Protein AF-A0A820I912-F1 (afdb_monomer_lite)

Organism: NCBI:txid433720

InterPro domains:
  IPR036621 Anticodon-binding domain superfamily [G3DSA:3.40.50.800] (1-78)
  IPR052600 Nuclear receptor coactivator/corepressor [PTHR23295] (1-76)

pLDDT: mean 80.7, std 9.15, range [46.72, 92.06]

Radius of gyration: 11.83 Å; chains: 1; bounding box: 27×31×27 Å

Sequence (78 aa):
DCHIILVNFRQREYAEKIESRLASHGIVSSIILLREDLSLTKAIDNAARLQCLYGIIAMPMHEERRTASFHILYGQTE

Secondary structure (DSSP, 8-state):
-EEEEESSGGGHHHHHHHHHHHHTTT--EEEEEPPTTS-HHHHHHHHHHTT-SEEEEE-HHHHHHT--EEEE-TT---

Foldseek 3Di:
DEEEEEADPVCVVVVVVVCVVCVVVVHDYDYDYDDPPDDPVVVLVVCLVVVHQKYKYDDPVCVVVVHIDIDGSPPPDD

Structure (mmCIF, N/CA/C/O backbone):
data_AF-A0A820I912-F1
#
_entry.id   AF-A0A820I912-F1
#
loop_
_atom_site.group_PDB
_atom_site.id
_atom_site.type_symbol
_atom_site.label_atom_id
_atom_site.label_alt_id
_atom_site.label_comp_id
_atom_site.label_asym_id
_atom_site.label_entity_id
_atom_site.label_seq_id
_atom_site.pdbx_PDB_ins_code
_atom_site.Cartn_x
_atom_site.Cartn_y
_atom_site.Cartn_z
_atom_site.occupancy
_atom_site.B_iso_or_equiv
_atom_site.auth_seq_id
_atom_site.auth_comp_id
_atom_site.auth_asym_id
_atom_site.auth_atom_id
_atom_sit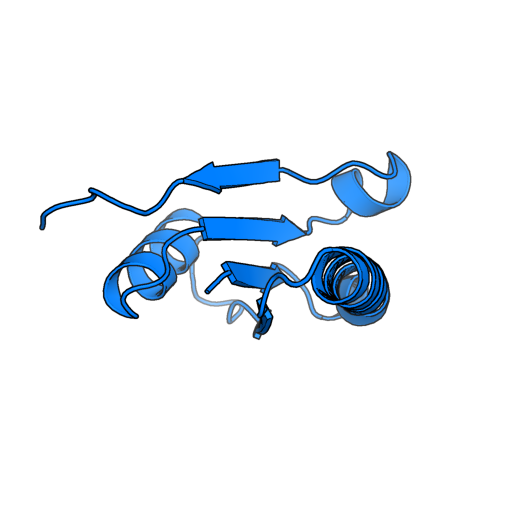e.pdbx_PDB_model_num
ATOM 1 N N . ASP A 1 1 ? -8.093 5.265 8.338 1.00 76.19 1 ASP A N 1
ATOM 2 C CA . ASP A 1 1 ? -6.789 4.580 8.321 1.00 76.19 1 ASP A CA 1
ATOM 3 C C . ASP A 1 1 ? -6.607 3.761 7.063 1.00 76.19 1 ASP A C 1
ATOM 5 O O . ASP A 1 1 ? -7.432 2.905 6.756 1.00 76.19 1 ASP A O 1
ATOM 9 N N . CYS A 1 2 ? -5.564 4.086 6.304 1.00 84.81 2 CYS A N 1
ATOM 10 C CA . CYS A 1 2 ? -5.209 3.439 5.045 1.00 84.81 2 CYS A CA 1
ATOM 11 C C . CYS A 1 2 ? -3.734 3.019 5.074 1.00 84.81 2 CYS A C 1
ATOM 13 O O . CYS A 1 2 ? -2.875 3.797 5.477 1.00 84.81 2 CYS A O 1
ATOM 15 N N . HIS A 1 3 ? -3.408 1.820 4.606 1.00 86.69 3 HIS A N 1
ATOM 16 C CA . HIS A 1 3 ? -2.024 1.374 4.471 1.00 86.69 3 HIS A CA 1
ATOM 17 C C . HIS A 1 3 ? -1.632 1.291 3.002 1.00 86.69 3 HIS A C 1
ATOM 19 O O . HIS A 1 3 ? -2.319 0.665 2.197 1.00 86.69 3 HIS A O 1
ATOM 25 N N . ILE A 1 4 ? -0.516 1.923 2.651 1.00 86.62 4 ILE A N 1
ATOM 26 C CA . ILE A 1 4 ? 0.074 1.851 1.316 1.00 86.62 4 ILE A CA 1
ATOM 27 C C . ILE A 1 4 ? 1.155 0.775 1.351 1.00 86.62 4 ILE A C 1
ATOM 29 O O . ILE A 1 4 ? 2.207 0.954 1.954 1.00 86.62 4 ILE A O 1
ATOM 33 N N . ILE A 1 5 ? 0.881 -0.354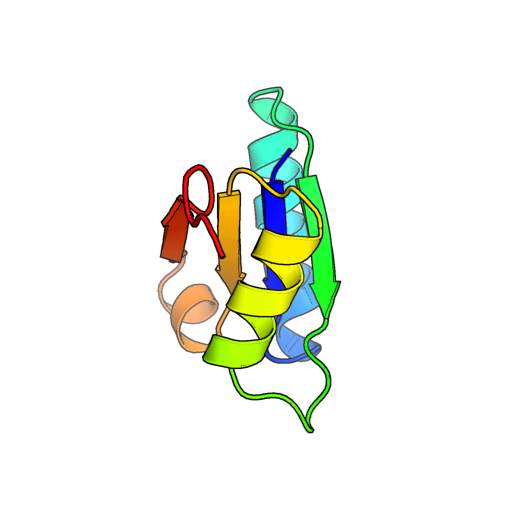 0.712 1.00 86.81 5 ILE A N 1
ATOM 34 C CA . ILE A 1 5 ? 1.752 -1.521 0.639 1.00 86.81 5 ILE A CA 1
ATOM 35 C C . ILE A 1 5 ? 2.644 -1.397 -0.600 1.00 86.81 5 ILE A C 1
ATOM 37 O O . ILE A 1 5 ? 2.180 -1.424 -1.745 1.00 86.81 5 ILE A O 1
ATOM 41 N N . LEU A 1 6 ? 3.944 -1.283 -0.355 1.00 84.00 6 LEU A N 1
ATOM 42 C CA . LEU A 1 6 ? 5.002 -1.296 -1.357 1.00 84.00 6 LEU A CA 1
ATOM 43 C C . LEU A 1 6 ? 5.479 -2.727 -1.581 1.00 84.00 6 LEU A C 1
ATOM 45 O O . LEU A 1 6 ? 5.970 -3.354 -0.648 1.00 84.00 6 LEU A O 1
ATOM 49 N N . VAL A 1 7 ? 5.409 -3.227 -2.815 1.00 77.19 7 VAL A N 1
ATOM 50 C CA . VAL A 1 7 ? 5.983 -4.547 -3.151 1.00 77.19 7 VAL A CA 1
ATOM 51 C C . VAL A 1 7 ? 7.501 -4.508 -3.326 1.00 77.19 7 VAL A C 1
ATOM 53 O O . VAL A 1 7 ? 8.157 -5.540 -3.261 1.00 77.19 7 VAL A O 1
ATOM 56 N N . ASN A 1 8 ? 8.064 -3.327 -3.579 1.00 77.56 8 ASN A N 1
ATOM 57 C CA . ASN A 1 8 ? 9.495 -3.120 -3.741 1.00 77.56 8 ASN A CA 1
ATOM 58 C C . ASN A 1 8 ? 9.851 -1.685 -3.313 1.00 77.56 8 ASN A C 1
ATOM 60 O O . ASN A 1 8 ? 9.077 -0.742 -3.488 1.00 77.56 8 ASN A O 1
ATOM 64 N N . PHE A 1 9 ? 11.031 -1.524 -2.710 1.00 82.81 9 PHE A N 1
ATOM 65 C CA . PHE A 1 9 ? 11.523 -0.244 -2.200 1.00 82.81 9 PHE A CA 1
ATOM 66 C C . PHE A 1 9 ? 11.661 0.827 -3.292 1.00 82.81 9 PHE A C 1
ATOM 68 O O . PHE A 1 9 ? 11.542 2.016 -3.009 1.00 82.81 9 PHE A O 1
ATOM 75 N N . ARG A 1 10 ? 11.859 0.424 -4.553 1.00 84.69 10 ARG A N 1
ATOM 76 C CA . ARG A 1 10 ? 11.957 1.347 -5.694 1.00 84.69 10 ARG A CA 1
ATOM 77 C C . ARG A 1 10 ? 10.713 2.221 -5.872 1.00 84.69 10 ARG A C 1
ATOM 79 O O . ARG A 1 10 ? 10.845 3.333 -6.355 1.00 84.69 10 ARG A O 1
ATOM 86 N N . GLN A 1 11 ? 9.538 1.760 -5.439 1.00 83.50 11 GLN A N 1
ATOM 87 C CA . GLN A 1 11 ? 8.277 2.503 -5.562 1.00 83.50 11 GLN A CA 1
ATOM 88 C C . GLN A 1 11 ? 8.044 3.478 -4.401 1.00 83.50 11 GLN A C 1
ATOM 90 O O . GLN A 1 11 ? 6.971 4.074 -4.312 1.00 83.50 11 GLN A O 1
ATOM 95 N N . ARG A 1 12 ? 9.009 3.645 -3.488 1.00 88.00 12 ARG A N 1
ATOM 96 C CA . ARG A 1 12 ? 8.842 4.479 -2.293 1.00 88.00 12 ARG A CA 1
ATOM 97 C C . ARG A 1 12 ? 8.425 5.911 -2.628 1.00 88.00 12 ARG A C 1
ATOM 99 O O . ARG A 1 12 ? 7.448 6.391 -2.068 1.00 88.00 12 ARG A O 1
ATOM 106 N N . GLU A 1 13 ? 9.103 6.550 -3.578 1.00 90.50 13 GLU A N 1
ATOM 107 C CA . GLU A 1 13 ? 8.779 7.923 -3.991 1.00 90.50 13 GLU A CA 1
ATOM 108 C C . GLU A 1 13 ? 7.355 8.016 -4.566 1.00 90.50 13 GLU A C 1
ATOM 110 O O . GLU A 1 13 ? 6.623 8.981 -4.337 1.00 90.50 13 GLU A O 1
ATOM 115 N N . TYR A 1 14 ? 6.925 6.983 -5.294 1.00 89.06 14 TYR A N 1
ATOM 116 C CA . TYR A 1 14 ? 5.564 6.902 -5.808 1.00 89.06 14 TYR A CA 1
ATOM 117 C C . TYR A 1 14 ? 4.532 6.746 -4.680 1.00 89.06 14 TYR A C 1
ATOM 119 O O . TYR A 1 14 ? 3.504 7.424 -4.694 1.00 89.06 14 TYR A O 1
ATOM 127 N N . ALA A 1 15 ? 4.813 5.922 -3.666 1.00 89.38 15 ALA A N 1
ATOM 128 C CA . ALA A 1 15 ? 3.952 5.788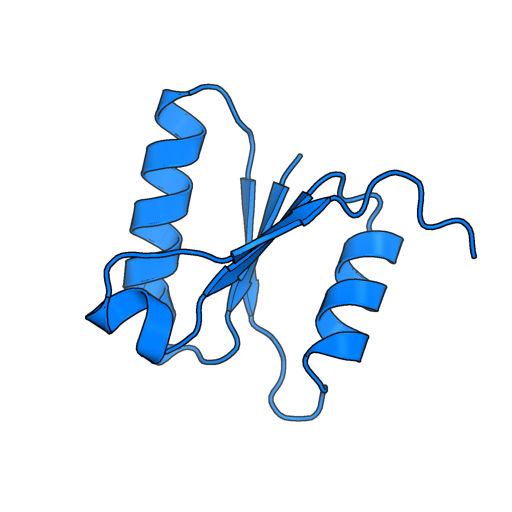 -2.491 1.00 89.38 15 ALA A CA 1
ATOM 129 C C . ALA A 1 15 ? 3.863 7.079 -1.666 1.00 89.38 15 ALA A C 1
ATOM 131 O O . ALA A 1 15 ? 2.768 7.431 -1.239 1.00 89.38 15 ALA A O 1
ATOM 132 N N . GLU A 1 16 ? 4.959 7.821 -1.505 1.00 91.19 16 GLU A N 1
ATOM 133 C CA . GLU A 1 16 ? 4.970 9.124 -0.818 1.00 91.19 16 GLU A CA 1
ATOM 134 C C . GLU A 1 16 ? 4.102 10.161 -1.558 1.00 91.19 16 GLU A C 1
ATOM 136 O O . GLU A 1 16 ? 3.369 10.935 -0.938 1.00 91.19 16 GLU A O 1
ATOM 141 N N . LYS A 1 17 ? 4.081 10.132 -2.900 1.00 91.56 17 LYS A N 1
ATOM 142 C CA . LYS A 1 17 ? 3.160 10.963 -3.703 1.00 91.56 17 LYS A CA 1
ATOM 143 C C . LYS A 1 17 ? 1.696 10.581 -3.479 1.00 91.56 17 LYS A C 1
ATOM 145 O O . LYS A 1 17 ? 0.840 11.464 -3.400 1.00 91.56 17 LYS A O 1
ATOM 150 N N . ILE A 1 18 ? 1.398 9.283 -3.388 1.00 89.38 18 ILE A N 1
ATOM 151 C CA . ILE A 1 18 ? 0.048 8.796 -3.070 1.00 89.38 18 ILE A CA 1
ATOM 152 C C . ILE A 1 18 ? -0.345 9.242 -1.656 1.00 89.38 18 ILE A C 1
ATOM 154 O O . ILE A 1 18 ? -1.424 9.801 -1.489 1.00 89.38 18 ILE A O 1
ATOM 158 N N . GLU A 1 19 ? 0.529 9.055 -0.667 1.00 91.31 19 GLU A N 1
ATOM 159 C CA . GLU A 1 19 ? 0.318 9.457 0.729 1.00 91.31 19 GLU A CA 1
ATOM 160 C C . GLU A 1 19 ? 0.031 10.955 0.847 1.00 91.31 19 GLU A C 1
ATOM 162 O O . GLU A 1 19 ? -0.981 11.345 1.424 1.00 91.31 19 GLU A O 1
ATOM 167 N N . SER A 1 20 ? 0.852 11.802 0.219 1.00 92.06 20 SER A N 1
ATOM 168 C CA . SER A 1 20 ? 0.640 13.254 0.197 1.00 92.06 20 SER A CA 1
ATOM 169 C C . SER A 1 20 ? -0.721 13.628 -0.403 1.00 92.06 20 SER A C 1
ATOM 171 O O . SER A 1 20 ? -1.421 14.510 0.104 1.00 92.06 20 SER A O 1
ATOM 173 N N . ARG A 1 21 ? -1.145 12.914 -1.453 1.00 90.69 21 ARG A N 1
ATOM 174 C CA . ARG A 1 21 ? -2.457 13.115 -2.072 1.00 90.69 21 ARG A CA 1
ATOM 175 C C . ARG A 1 21 ? -3.604 12.632 -1.185 1.00 90.69 21 ARG A C 1
ATOM 177 O O . ARG A 1 21 ? -4.656 13.256 -1.195 1.00 90.69 21 ARG A O 1
ATOM 184 N N . LEU A 1 22 ? -3.439 11.553 -0.427 1.00 89.38 22 LEU A N 1
ATOM 185 C CA . LEU A 1 22 ? -4.447 11.091 0.534 1.00 89.38 22 LEU A CA 1
ATOM 186 C C . LEU A 1 22 ? -4.562 12.052 1.722 1.00 89.38 22 LEU A C 1
ATOM 188 O O . LEU A 1 22 ? -5.673 12.408 2.118 1.00 89.38 22 LEU A O 1
ATOM 192 N N . ALA A 1 23 ? -3.427 12.549 2.214 1.00 90.75 23 ALA A N 1
ATOM 193 C CA . ALA A 1 23 ? -3.366 13.525 3.293 1.00 90.75 23 ALA A CA 1
ATOM 194 C C . ALA A 1 23 ? -4.091 14.829 2.928 1.00 90.75 23 ALA A C 1
ATOM 196 O O . ALA A 1 23 ? -4.824 15.373 3.753 1.00 90.75 23 ALA A O 1
ATOM 197 N N . SER A 1 24 ? -3.981 15.299 1.677 1.00 92.06 24 SER A N 1
ATOM 198 C CA . SER A 1 24 ? -4.720 16.486 1.218 1.00 92.06 24 SER A CA 1
ATOM 199 C C . SER A 1 24 ? -6.241 16.295 1.162 1.00 92.06 24 SER A C 1
ATOM 201 O O . SER A 1 24 ? -6.974 17.281 1.138 1.00 92.06 24 SER A O 1
ATOM 203 N N . HIS A 1 25 ? -6.722 15.048 1.195 1.00 88.94 25 HIS A N 1
ATOM 204 C CA . HIS A 1 25 ? -8.142 14.695 1.289 1.00 88.94 25 HIS A CA 1
ATOM 205 C C . HIS A 1 25 ? -8.563 14.320 2.724 1.00 88.94 25 HIS A C 1
ATOM 207 O O . HIS A 1 25 ? -9.669 13.826 2.929 1.00 88.94 25 HIS A O 1
ATOM 213 N N . GLY A 1 26 ? -7.696 14.535 3.722 1.00 89.31 26 GLY A N 1
ATOM 214 C CA . GLY A 1 26 ? -7.976 14.230 5.129 1.00 89.31 26 GLY A CA 1
ATOM 215 C C . GLY A 1 26 ? -7.892 12.743 5.485 1.00 89.31 26 GLY A C 1
ATOM 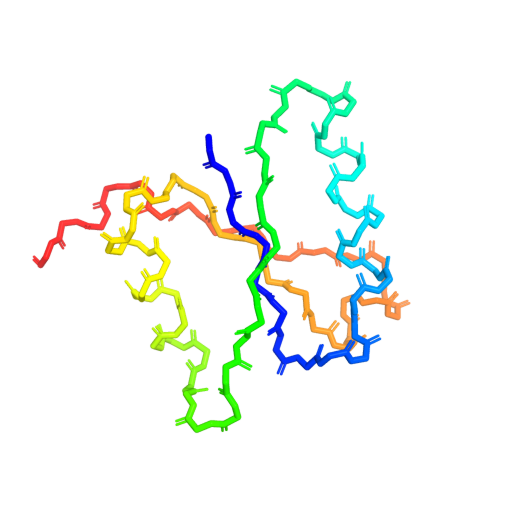216 O O . GLY A 1 26 ? -8.364 12.341 6.547 1.00 89.31 26 GLY A O 1
ATOM 217 N N . ILE A 1 27 ? -7.309 11.911 4.616 1.00 88.38 27 ILE A N 1
ATOM 218 C CA . ILE A 1 27 ? -7.134 10.480 4.869 1.00 88.38 27 ILE A CA 1
ATOM 219 C C . ILE A 1 27 ? -5.779 10.264 5.540 1.00 88.38 27 ILE A C 1
ATOM 221 O O . ILE A 1 27 ? -4.734 10.549 4.960 1.00 88.38 27 ILE A O 1
ATOM 225 N N . VAL A 1 28 ? -5.801 9.708 6.751 1.00 87.44 28 VAL A N 1
ATOM 226 C CA . VAL A 1 28 ? -4.588 9.270 7.448 1.00 87.44 28 VAL A CA 1
ATOM 227 C C . VAL A 1 28 ? -4.106 7.962 6.826 1.00 87.44 28 VAL A C 1
ATOM 229 O O . VAL A 1 28 ? -4.837 6.961 6.820 1.00 87.44 28 VAL A O 1
ATOM 232 N N . SER A 1 29 ? -2.882 7.976 6.297 1.00 89.25 29 SER A N 1
ATOM 233 C CA . SER A 1 29 ? -2.240 6.802 5.714 1.00 89.25 29 SER A CA 1
ATOM 234 C C . SER A 1 29 ? -0.841 6.547 6.264 1.00 89.25 29 SER A C 1
ATOM 236 O O . SER A 1 29 ? -0.201 7.459 6.775 1.00 89.25 29 SER A O 1
ATOM 238 N N . SER A 1 30 ? -0.386 5.297 6.159 1.00 88.44 30 SER A N 1
ATOM 239 C CA . SER A 1 30 ? 0.985 4.893 6.478 1.00 88.44 30 SER A CA 1
ATOM 240 C C . SER A 1 30 ? 1.550 3.982 5.390 1.00 88.44 30 SER A C 1
ATOM 242 O O . SER A 1 30 ? 0.832 3.148 4.830 1.00 88.44 30 SER A O 1
ATOM 244 N N . ILE A 1 31 ? 2.836 4.141 5.085 1.00 88.62 31 ILE A N 1
ATOM 245 C CA . ILE A 1 31 ? 3.552 3.357 4.076 1.00 88.62 31 ILE A CA 1
ATOM 246 C C . ILE A 1 31 ? 4.204 2.129 4.723 1.00 88.62 31 ILE A C 1
ATOM 248 O O . ILE A 1 31 ? 4.977 2.242 5.673 1.00 88.62 31 ILE A O 1
ATOM 252 N N . ILE A 1 32 ? 3.945 0.952 4.154 1.00 86.44 32 ILE A N 1
ATOM 253 C CA . ILE A 1 32 ? 4.467 -0.340 4.608 1.00 86.44 32 ILE A CA 1
ATOM 254 C C . ILE A 1 32 ? 5.246 -0.990 3.465 1.00 86.44 32 ILE A C 1
ATOM 256 O O . ILE A 1 32 ? 4.721 -1.176 2.369 1.00 86.44 32 ILE A O 1
ATOM 260 N N . LEU A 1 33 ? 6.496 -1.376 3.727 1.00 83.19 33 LEU A N 1
ATOM 261 C CA . LEU A 1 33 ? 7.288 -2.172 2.793 1.00 83.19 33 LEU A CA 1
ATOM 262 C C . LEU A 1 33 ? 6.997 -3.659 2.992 1.00 83.19 33 LEU A C 1
ATOM 264 O O . LEU A 1 33 ? 7.195 -4.195 4.085 1.00 83.19 33 LEU A O 1
ATOM 268 N N . LEU A 1 34 ? 6.563 -4.326 1.927 1.00 79.38 34 LEU A N 1
ATOM 269 C CA . LEU A 1 34 ? 6.462 -5.774 1.899 1.00 79.38 34 LEU A CA 1
ATOM 270 C C . LEU A 1 34 ? 7.867 -6.370 1.943 1.00 79.38 34 LEU A C 1
ATOM 272 O O . LEU A 1 34 ? 8.729 -6.013 1.140 1.00 79.38 34 LEU A O 1
ATOM 276 N N . ARG A 1 35 ? 8.101 -7.276 2.891 1.00 74.56 35 ARG A N 1
ATOM 277 C CA . ARG A 1 35 ? 9.343 -8.046 2.908 1.00 74.56 35 ARG A CA 1
ATOM 278 C C . ARG A 1 35 ? 9.368 -9.012 1.722 1.00 74.56 35 ARG A C 1
ATOM 280 O O . ARG A 1 35 ? 8.340 -9.586 1.375 1.00 74.56 35 ARG A O 1
ATOM 287 N N . GLU A 1 36 ? 10.544 -9.193 1.125 1.00 64.81 36 GLU A N 1
ATOM 288 C CA . GLU A 1 36 ? 10.750 -9.997 -0.093 1.00 64.81 36 GLU A CA 1
ATOM 289 C C . GLU A 1 36 ? 10.340 -11.477 0.055 1.00 64.81 36 GLU A C 1
ATOM 291 O O . GLU A 1 36 ? 10.101 -12.155 -0.940 1.00 64.81 36 GLU A O 1
ATOM 296 N N . ASP A 1 37 ? 10.216 -11.979 1.286 1.00 69.00 37 ASP A N 1
ATOM 297 C CA . ASP A 1 37 ? 9.801 -13.345 1.625 1.00 69.00 37 ASP A CA 1
ATOM 298 C C . ASP A 1 37 ? 8.273 -13.540 1.692 1.00 69.00 37 ASP A C 1
ATOM 300 O O . ASP A 1 37 ? 7.788 -14.664 1.862 1.00 69.00 37 ASP A O 1
ATOM 304 N N . LEU A 1 38 ? 7.492 -12.464 1.560 1.00 70.88 38 LEU A N 1
ATOM 305 C CA . LEU A 1 38 ? 6.038 -12.489 1.684 1.00 70.88 38 LEU A CA 1
ATOM 306 C C . LEU A 1 38 ? 5.356 -12.290 0.329 1.00 70.88 38 LEU A C 1
ATOM 308 O O . LEU A 1 38 ? 5.666 -11.379 -0.435 1.00 70.88 38 LEU A O 1
ATOM 312 N N . SER A 1 39 ? 4.361 -13.133 0.047 1.00 79.12 39 SER A N 1
ATOM 313 C CA . SER A 1 39 ? 3.488 -12.944 -1.110 1.00 79.12 39 SER A CA 1
ATOM 314 C C . SER A 1 39 ? 2.572 -11.736 -0.912 1.00 79.12 39 SER A C 1
ATOM 316 O O . SER A 1 39 ? 2.245 -11.358 0.216 1.00 79.12 39 SER A O 1
ATOM 318 N N . LEU A 1 40 ? 2.090 -11.167 -2.020 1.00 74.75 40 LEU A N 1
ATOM 319 C CA . LEU A 1 40 ? 1.140 -10.053 -1.994 1.00 74.75 40 LEU A CA 1
ATOM 320 C C . LEU A 1 40 ? -0.112 -10.375 -1.163 1.00 74.75 40 LEU A C 1
ATOM 322 O O . LEU A 1 40 ? -0.569 -9.538 -0.396 1.00 74.75 40 LEU A O 1
ATOM 326 N N . THR A 1 41 ? -0.621 -11.605 -1.259 1.00 77.62 41 THR A N 1
ATOM 327 C CA . THR A 1 41 ? -1.757 -12.085 -0.456 1.00 77.62 41 THR A CA 1
ATOM 328 C C . THR A 1 41 ? -1.460 -11.999 1.040 1.00 77.62 41 THR A C 1
ATOM 330 O O . THR A 1 41 ? -2.220 -11.384 1.774 1.00 77.62 41 THR A O 1
ATOM 333 N N . LYS A 1 42 ? -0.295 -12.492 1.485 1.00 74.31 42 LYS A N 1
ATOM 334 C CA . LYS A 1 42 ? 0.112 -12.396 2.897 1.00 74.31 42 LYS A CA 1
ATOM 335 C C . LYS A 1 42 ? 0.328 -10.950 3.351 1.00 74.31 42 LYS A C 1
ATOM 337 O O . LYS A 1 42 ? 0.125 -10.642 4.522 1.00 74.31 42 LYS A O 1
ATOM 342 N N . ALA A 1 43 ? 0.759 -10.066 2.447 1.00 73.19 43 ALA A N 1
ATOM 343 C CA . ALA A 1 43 ? 0.879 -8.634 2.720 1.00 73.19 43 ALA A CA 1
ATOM 344 C C . ALA A 1 43 ? -0.478 -8.015 3.061 1.00 73.19 43 ALA A C 1
ATOM 346 O O . ALA A 1 43 ? -0.597 -7.264 4.029 1.00 73.19 43 ALA A O 1
ATOM 347 N N . ILE A 1 44 ? -1.486 -8.354 2.256 1.00 75.12 44 ILE A N 1
ATOM 348 C CA . ILE A 1 44 ? -2.862 -7.896 2.412 1.00 75.12 44 ILE A CA 1
ATOM 349 C C . ILE A 1 44 ? -3.456 -8.462 3.705 1.00 75.12 44 ILE A C 1
ATOM 351 O O . ILE A 1 44 ? -3.969 -7.685 4.505 1.00 75.12 44 ILE A O 1
ATOM 355 N N . ASP A 1 45 ? -3.287 -9.760 3.970 1.00 76.94 45 ASP A N 1
ATOM 356 C CA . ASP A 1 45 ? -3.767 -10.404 5.202 1.00 76.94 45 ASP A CA 1
ATOM 357 C C . ASP A 1 45 ? -3.136 -9.774 6.455 1.00 76.94 45 ASP A C 1
ATOM 359 O O . ASP A 1 45 ? -3.814 -9.500 7.447 1.00 76.94 45 ASP A O 1
ATOM 363 N N . ASN A 1 46 ? -1.831 -9.480 6.417 1.00 72.44 46 ASN A N 1
ATOM 364 C CA . ASN A 1 46 ? -1.156 -8.781 7.511 1.00 72.44 46 ASN A CA 1
ATOM 365 C C . ASN A 1 46 ? -1.671 -7.346 7.684 1.00 72.44 46 ASN A C 1
ATOM 367 O O . ASN A 1 46 ? -1.830 -6.895 8.817 1.00 72.44 46 ASN A O 1
ATOM 371 N N . ALA A 1 47 ? -1.949 -6.628 6.592 1.00 70.81 47 ALA A N 1
ATOM 372 C CA . ALA A 1 47 ? -2.532 -5.292 6.663 1.00 70.81 47 ALA A CA 1
ATOM 373 C C . ALA A 1 47 ? -3.963 -5.321 7.229 1.00 70.81 47 ALA A C 1
ATOM 375 O O . ALA A 1 47 ? -4.296 -4.468 8.052 1.00 70.81 47 ALA A O 1
ATOM 376 N N . ALA A 1 48 ? -4.771 -6.317 6.858 1.00 72.31 48 ALA A N 1
ATOM 377 C CA . ALA A 1 48 ? -6.113 -6.532 7.396 1.00 72.31 48 ALA A CA 1
ATOM 378 C C . ALA A 1 48 ? -6.076 -6.841 8.905 1.00 72.31 48 ALA A C 1
ATOM 380 O O . ALA A 1 48 ? -6.802 -6.224 9.686 1.00 72.31 48 ALA A O 1
ATOM 381 N N . ARG A 1 49 ? -5.148 -7.704 9.350 1.00 72.19 49 ARG A N 1
ATOM 382 C CA . ARG A 1 49 ? -4.930 -8.017 10.778 1.00 72.19 49 ARG A CA 1
ATOM 383 C C . ARG A 1 49 ? -4.531 -6.808 11.623 1.00 72.19 49 ARG A C 1
ATOM 385 O O . ARG A 1 49 ? -4.820 -6.781 12.814 1.00 72.19 49 ARG A O 1
ATOM 392 N N . LEU A 1 50 ? -3.900 -5.799 11.024 1.00 68.81 50 LEU A N 1
ATOM 393 C CA . LEU A 1 50 ? -3.566 -4.534 11.687 1.00 68.81 50 LEU A CA 1
ATOM 394 C C . LEU A 1 50 ? -4.756 -3.557 11.755 1.00 68.81 50 LEU A C 1
ATOM 396 O O . LEU A 1 50 ? -4.542 -2.359 11.914 1.00 68.81 50 LEU A O 1
ATOM 400 N N . GLN A 1 51 ? -5.996 -4.052 11.627 1.00 69.00 51 GLN A N 1
ATOM 401 C CA . GLN A 1 51 ? -7.232 -3.255 11.657 1.00 69.00 51 GLN A CA 1
ATOM 402 C C . GLN A 1 51 ? -7.255 -2.150 10.587 1.00 69.00 51 GLN A C 1
ATOM 404 O O . GLN A 1 51 ? -7.924 -1.126 10.737 1.00 69.00 51 GLN A O 1
ATOM 409 N N . CYS A 1 52 ? -6.523 -2.340 9.488 1.00 74.12 52 CYS A N 1
ATOM 410 C CA . CYS A 1 52 ? -6.529 -1.377 8.403 1.00 74.12 52 CYS A CA 1
ATOM 411 C C . CYS A 1 52 ? -7.850 -1.455 7.636 1.00 74.12 52 CYS A C 1
ATOM 413 O O . CYS A 1 52 ? -8.274 -2.535 7.231 1.00 74.12 52 CYS A O 1
ATOM 415 N N . LEU A 1 53 ? -8.482 -0.308 7.390 1.00 76.44 53 LEU A N 1
ATOM 416 C CA . LEU A 1 53 ? -9.738 -0.253 6.638 1.00 76.44 53 LEU A CA 1
ATOM 417 C C . LEU A 1 53 ? -9.498 -0.423 5.130 1.00 76.44 53 LEU A C 1
ATOM 419 O O . LEU A 1 53 ? -10.329 -0.999 4.424 1.00 76.44 53 LEU A O 1
ATOM 423 N N . TYR A 1 54 ? -8.352 0.066 4.643 1.00 82.19 54 TYR A N 1
ATOM 424 C CA . TYR A 1 54 ? -8.042 0.165 3.219 1.00 82.19 54 TYR A CA 1
ATOM 425 C C . TYR A 1 54 ? -6.570 -0.134 2.921 1.00 82.19 54 TYR A C 1
ATOM 427 O O . TYR A 1 54 ? -5.678 0.441 3.540 1.00 82.19 54 TYR A O 1
ATOM 435 N N . GLY A 1 55 ? -6.312 -0.985 1.929 1.00 84.44 55 GLY A N 1
ATOM 436 C CA . GLY A 1 55 ? -4.977 -1.311 1.437 1.00 84.44 55 GLY A CA 1
ATOM 437 C C . GLY A 1 55 ? -4.748 -0.771 0.028 1.00 84.44 55 GLY A C 1
ATOM 438 O O . GLY A 1 55 ? -5.463 -1.134 -0.902 1.00 84.44 55 GLY A O 1
ATOM 439 N N . ILE A 1 56 ? -3.726 0.057 -0.167 1.00 85.44 56 ILE A N 1
ATOM 440 C CA . ILE A 1 56 ? -3.307 0.533 -1.491 1.00 85.44 56 ILE A CA 1
ATOM 441 C C . ILE A 1 56 ? -2.053 -0.210 -1.902 1.00 85.44 56 ILE A C 1
ATOM 443 O O . ILE A 1 56 ? -1.075 -0.206 -1.168 1.00 85.44 56 ILE A O 1
ATOM 447 N N . ILE A 1 57 ? -2.051 -0.812 -3.086 1.00 84.00 57 ILE A N 1
ATOM 448 C CA . ILE A 1 57 ? -0.891 -1.560 -3.574 1.00 84.00 57 ILE A CA 1
ATOM 449 C C . ILE A 1 57 ? -0.173 -0.733 -4.636 1.00 84.00 57 ILE A C 1
ATOM 451 O O . ILE A 1 57 ? -0.751 -0.407 -5.675 1.00 84.00 57 ILE A O 1
ATOM 455 N N . ALA A 1 58 ? 1.102 -0.429 -4.399 1.00 82.12 58 ALA A N 1
ATOM 456 C CA . ALA A 1 58 ? 1.972 0.263 -5.347 1.00 82.12 58 ALA A CA 1
ATOM 457 C C . ALA A 1 58 ? 2.946 -0.738 -5.991 1.00 82.12 58 ALA A C 1
ATOM 459 O O . ALA A 1 58 ? 3.868 -1.226 -5.341 1.00 82.12 58 ALA A O 1
ATOM 460 N N . MET A 1 59 ? 2.723 -1.050 -7.272 1.00 81.81 59 MET A N 1
ATOM 461 C CA . MET A 1 59 ? 3.568 -1.933 -8.090 1.00 81.81 59 MET A CA 1
ATOM 462 C C . MET A 1 59 ? 4.317 -1.125 -9.163 1.00 81.81 59 MET A C 1
ATOM 464 O O . MET A 1 59 ? 3.860 -0.044 -9.521 1.00 81.81 59 MET A O 1
ATOM 468 N N . PRO A 1 60 ? 5.407 -1.636 -9.761 1.00 79.75 60 PRO A N 1
ATOM 469 C CA . PRO A 1 60 ? 6.113 -0.920 -10.832 1.00 79.75 60 PRO A CA 1
ATOM 470 C C . PRO A 1 60 ? 5.195 -0.485 -11.993 1.00 79.75 60 PRO A C 1
ATOM 472 O O . PRO A 1 60 ? 5.215 0.667 -12.414 1.0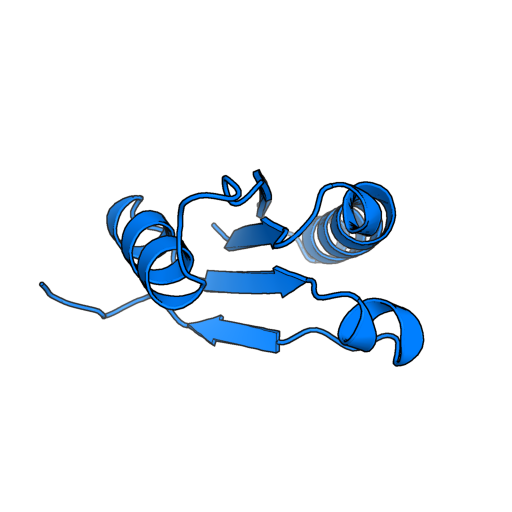0 79.75 60 PRO A O 1
ATOM 475 N N . MET A 1 61 ? 4.288 -1.364 -12.436 1.00 83.50 61 MET A N 1
ATOM 476 C CA . MET A 1 61 ? 3.317 -1.048 -13.497 1.00 83.50 61 MET A CA 1
ATOM 477 C C . MET A 1 61 ? 2.342 0.084 -13.112 1.00 83.50 61 MET A C 1
ATOM 479 O O . MET A 1 61 ? 1.845 0.808 -13.976 1.00 83.50 61 MET A O 1
ATOM 483 N N . HIS A 1 62 ? 2.042 0.236 -11.819 1.00 81.50 62 HIS A N 1
ATOM 484 C CA . HIS A 1 62 ? 1.181 1.303 -11.306 1.00 81.50 62 HIS A CA 1
ATOM 485 C C . HIS A 1 62 ? 1.846 2.671 -11.461 1.00 81.50 62 HIS A C 1
ATOM 487 O O . HIS A 1 62 ? 1.199 3.614 -11.914 1.00 81.50 62 HIS A O 1
ATOM 493 N N . GLU A 1 63 ? 3.143 2.751 -11.171 1.00 80.19 63 GLU A N 1
ATOM 494 C CA . GLU A 1 63 ? 3.942 3.962 -11.342 1.00 80.19 63 GLU A CA 1
ATOM 495 C C . GLU A 1 63 ? 4.013 4.388 -12.817 1.00 80.19 63 GLU A C 1
ATOM 497 O O . GLU A 1 63 ? 3.697 5.535 -13.139 1.00 80.19 63 GLU A O 1
ATOM 502 N N . GLU A 1 64 ? 4.302 3.450 -13.727 1.00 85.94 64 GLU A N 1
ATOM 503 C CA . GLU A 1 64 ? 4.345 3.706 -15.177 1.00 85.94 64 GLU A CA 1
ATOM 504 C C . GLU A 1 64 ? 3.011 4.232 -15.722 1.00 85.94 64 GLU A C 1
ATOM 506 O O . GLU A 1 64 ? 2.971 5.173 -16.516 1.00 85.94 64 GLU A O 1
ATOM 511 N N . ARG A 1 65 ? 1.896 3.643 -15.273 1.00 87.12 65 ARG A N 1
ATOM 512 C CA . ARG A 1 65 ? 0.543 4.010 -15.720 1.00 87.12 65 ARG A CA 1
ATOM 513 C C . ARG A 1 65 ? -0.071 5.157 -14.921 1.00 87.12 65 ARG A C 1
ATOM 515 O O . ARG A 1 65 ? -1.156 5.613 -15.271 1.00 87.12 65 ARG A O 1
ATOM 522 N N . ARG A 1 66 ? 0.592 5.618 -13.853 1.00 84.06 66 ARG A N 1
ATOM 523 C CA . ARG A 1 66 ? 0.063 6.576 -12.864 1.00 84.06 66 ARG A CA 1
ATOM 524 C C . ARG A 1 66 ? -1.291 6.147 -12.281 1.00 84.06 66 ARG A C 1
ATOM 526 O O . ARG A 1 66 ? -2.189 6.966 -12.096 1.00 84.06 66 ARG A O 1
ATOM 533 N N . THR A 1 67 ? -1.431 4.860 -11.990 1.00 86.06 67 THR A N 1
ATOM 534 C CA .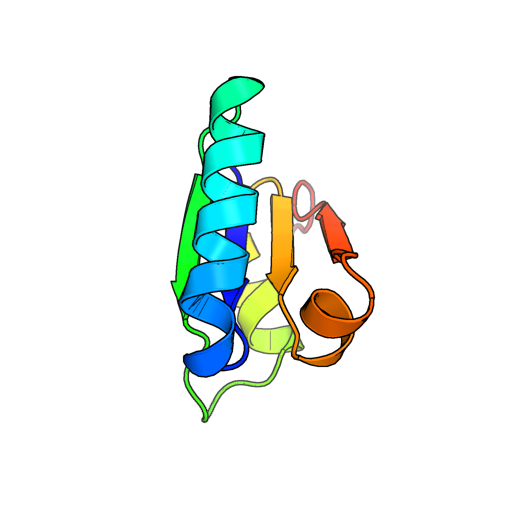 THR A 1 67 ? -2.643 4.250 -11.417 1.00 86.06 67 THR A CA 1
ATOM 535 C C . THR A 1 67 ? -2.321 3.609 -10.076 1.00 86.06 67 THR A C 1
ATOM 537 O O . THR A 1 67 ? -1.163 3.360 -9.792 1.00 86.06 67 THR A O 1
ATOM 540 N N . ALA A 1 68 ? -3.318 3.311 -9.250 1.00 82.31 68 ALA A N 1
ATOM 541 C CA . ALA A 1 68 ? -3.122 2.530 -8.034 1.00 82.31 68 ALA A CA 1
ATOM 542 C C . ALA A 1 68 ? -4.308 1.586 -7.834 1.00 82.31 68 ALA A C 1
ATOM 544 O O . ALA A 1 68 ? -5.432 1.911 -8.217 1.00 82.31 68 ALA A O 1
ATOM 545 N N . SER A 1 69 ? -4.052 0.427 -7.228 1.00 84.38 69 SER A N 1
ATOM 546 C CA . SER A 1 69 ? -5.108 -0.514 -6.849 1.00 84.38 69 SER A CA 1
ATOM 547 C C . SER A 1 69 ? -5.494 -0.282 -5.396 1.00 84.38 69 SER A C 1
ATOM 549 O O . SER A 1 69 ? -4.634 -0.331 -4.514 1.00 84.38 69 SER A O 1
ATOM 551 N N . PHE A 1 70 ? -6.779 -0.029 -5.164 1.00 83.88 70 PHE A N 1
ATOM 552 C CA . PHE A 1 70 ? -7.353 0.225 -3.848 1.00 83.88 70 PHE A CA 1
ATOM 553 C C . PHE A 1 70 ? -8.179 -0.986 -3.412 1.00 83.88 70 PHE A C 1
ATOM 555 O O . PHE A 1 70 ? -9.109 -1.385 -4.109 1.00 83.88 70 PHE A O 1
ATOM 562 N N . HIS A 1 71 ? -7.841 -1.559 -2.263 1.00 82.75 71 HIS A N 1
ATOM 563 C CA . HIS A 1 71 ? -8.528 -2.701 -1.675 1.00 82.75 71 HIS A CA 1
ATOM 564 C C . HIS A 1 71 ? -9.233 -2.267 -0.398 1.00 82.75 71 HIS A C 1
ATOM 566 O O . HIS A 1 71 ? -8.629 -1.660 0.485 1.00 82.75 71 HIS A O 1
ATOM 572 N N . ILE A 1 72 ? -10.514 -2.601 -0.291 1.00 83.12 72 ILE A N 1
ATOM 573 C CA . ILE A 1 72 ? -11.263 -2.462 0.954 1.00 83.12 72 ILE A CA 1
ATOM 574 C C . ILE A 1 72 ? -10.959 -3.709 1.783 1.00 83.12 72 ILE A C 1
ATOM 576 O O . ILE A 1 72 ? -11.266 -4.817 1.352 1.00 83.12 72 ILE A O 1
ATOM 580 N N . LEU A 1 73 ? -10.305 -3.520 2.929 1.00 79.06 73 LEU A N 1
ATOM 581 C CA . LEU A 1 73 ? -9.937 -4.596 3.862 1.00 79.06 73 LEU A CA 1
ATOM 582 C C . LEU A 1 73 ? -10.913 -4.675 5.043 1.00 79.06 73 LEU A C 1
ATOM 584 O O . LEU A 1 73 ? -10.976 -5.678 5.752 1.00 79.06 73 LEU A O 1
ATOM 588 N N . TYR A 1 74 ? -11.712 -3.623 5.226 1.00 68.81 74 TYR A N 1
ATOM 589 C CA . TYR A 1 74 ? -12.807 -3.591 6.179 1.00 68.81 74 TYR A CA 1
ATOM 590 C C . TYR A 1 74 ? -13.801 -4.735 5.928 1.00 68.81 74 TYR A C 1
ATOM 592 O O . TYR A 1 74 ? -14.330 -4.876 4.826 1.00 68.81 74 TYR A O 1
ATOM 600 N N . GLY A 1 75 ? -14.074 -5.528 6.966 1.00 65.12 75 GLY A N 1
ATOM 601 C CA . GLY A 1 75 ? -15.031 -6.636 6.906 1.00 65.12 75 GLY A CA 1
ATOM 602 C C . GLY A 1 75 ? -14.446 -7.989 6.497 1.00 65.12 75 GLY A C 1
ATOM 603 O O . GLY A 1 75 ? -15.207 -8.948 6.408 1.00 65.12 75 GLY A O 1
ATOM 604 N N . GLN A 1 76 ? -13.127 -8.113 6.298 1.00 59.44 76 GLN A N 1
ATOM 605 C CA . GLN A 1 76 ? -12.477 -9.427 6.307 1.00 59.44 76 GLN A CA 1
ATOM 606 C C . GLN A 1 76 ? -12.440 -9.954 7.750 1.00 59.44 76 GLN A C 1
ATOM 608 O O . GLN A 1 76 ? -11.475 -9.755 8.483 1.00 59.44 76 GLN A O 1
ATOM 613 N N . THR A 1 77 ? -13.552 -10.544 8.189 1.00 46.72 77 THR A N 1
ATOM 614 C CA . THR A 1 77 ? -13.593 -11.430 9.359 1.00 46.72 77 THR A CA 1
ATOM 615 C C . THR A 1 77 ? -12.694 -12.639 9.111 1.00 46.72 77 THR A C 1
ATOM 617 O O . THR A 1 77 ? -12.677 -13.142 7.987 1.00 46.72 77 THR A O 1
ATOM 620 N N . GLU A 1 78 ? -11.958 -13.039 10.155 1.00 48.66 78 GLU A N 1
ATOM 621 C CA . GLU A 1 78 ? -11.079 -14.222 10.218 1.00 48.66 78 GLU A CA 1
ATOM 622 C C . GLU A 1 78 ? -11.643 -15.477 9.535 1.00 48.66 78 GLU A C 1
ATOM 624 O O . GLU A 1 78 ? -12.868 -15.727 9.647 1.00 48.66 78 GLU A O 1
#